Protein AF-A0A7C3M1K8-F1 (afdb_monomer_lite)

Secondary structure (DSSP, 8-state):
-HHHHHHHHHHHHHHTT-------------------S-EEEEEPPPBT-SS-HHHHHHHHHHT-EETTEESEEE---TTHHHHHHHHHHHHTT-S--SSS----PPP-SEEE--B-----------------GGGTGGG--

pLDDT: mean 76.99, std 11.98, range [45.5, 92.56]

Radius of gyration: 32.49 Å; chains: 1; bounding box: 67×58×91 Å

Sequence (141 aa):
MVIIRFFLFMWLVVLLNGCAQKANVKSLEPAIISDPSIKEVSIAKFKNDSVNLRESIVSQMDNISFSNKKFFTIVNREDVEQILEEQKLQDSGLVKNRGDEEYGLRDISSIISGKITTKTKKTSKYKEERTNYDKCIKYSK

Structure (mmCIF, N/CA/C/O backbone):
data_AF-A0A7C3M1K8-F1
#
_entry.id   AF-A0A7C3M1K8-F1
#
loop_
_atom_site.group_PDB
_atom_site.id
_atom_site.type_symbol
_atom_site.label_atom_id
_atom_site.label_alt_id
_atom_site.label_comp_id
_atom_site.label_asym_id
_atom_site.label_entity_id
_atom_site.label_seq_id
_atom_site.pdbx_PDB_ins_code
_atom_site.Cartn_x
_atom_site.Cartn_y
_atom_site.Cartn_z
_atom_site.occupancy
_atom_site.B_iso_or_equiv
_atom_site.auth_seq_id
_atom_site.auth_comp_id
_atom_site.auth_asym_id
_atom_site.auth_atom_id
_atom_site.pdbx_PDB_model_num
ATOM 1 N N . MET A 1 1 ? 39.001 -41.966 -63.427 1.00 60.56 1 MET A N 1
ATOM 2 C CA . MET A 1 1 ? 39.443 -40.929 -62.458 1.00 60.56 1 MET A CA 1
ATOM 3 C C . MET A 1 1 ? 38.350 -39.913 -62.086 1.00 60.56 1 MET A C 1
ATOM 5 O O . MET A 1 1 ? 38.385 -39.395 -60.978 1.00 60.56 1 MET A O 1
ATOM 9 N N . VAL A 1 2 ? 37.365 -39.644 -62.959 1.00 74.94 2 VAL A N 1
ATOM 10 C CA . VAL A 1 2 ? 36.277 -38.664 -62.719 1.00 74.94 2 VAL A CA 1
ATOM 11 C C . VAL A 1 2 ? 35.246 -39.144 -61.681 1.00 74.94 2 VAL A C 1
ATOM 13 O O . VAL A 1 2 ? 34.844 -38.372 -60.819 1.00 74.94 2 VAL A O 1
ATOM 16 N N . ILE A 1 3 ? 34.893 -40.435 -61.690 1.00 77.88 3 ILE A N 1
ATOM 17 C CA . ILE A 1 3 ? 33.895 -41.023 -60.772 1.00 77.88 3 ILE A CA 1
ATOM 18 C C . ILE A 1 3 ? 34.361 -40.974 -59.304 1.00 77.88 3 ILE A C 1
ATOM 20 O O . ILE A 1 3 ? 33.593 -40.599 -58.426 1.00 77.88 3 ILE A O 1
ATOM 24 N N . ILE A 1 4 ? 35.643 -41.252 -59.039 1.00 81.31 4 ILE A N 1
ATOM 25 C CA . ILE A 1 4 ? 36.233 -41.174 -57.687 1.00 81.31 4 ILE A CA 1
ATOM 26 C C . ILE A 1 4 ? 36.228 -39.736 -57.151 1.00 81.31 4 ILE A C 1
ATOM 28 O O . ILE A 1 4 ? 35.922 -39.519 -55.982 1.00 81.31 4 ILE A O 1
ATOM 32 N N . ARG A 1 5 ? 36.501 -38.739 -58.006 1.00 79.81 5 ARG A N 1
ATOM 33 C CA . ARG A 1 5 ? 36.414 -37.318 -57.628 1.00 79.81 5 ARG A CA 1
ATOM 34 C C . ARG A 1 5 ? 34.983 -36.893 -57.295 1.00 79.81 5 ARG A C 1
ATOM 36 O O . ARG A 1 5 ? 34.798 -36.103 -56.378 1.00 79.81 5 ARG A O 1
ATOM 43 N N . PHE A 1 6 ? 33.989 -37.443 -57.993 1.00 82.94 6 PHE A N 1
ATOM 44 C CA . PHE A 1 6 ? 32.578 -37.152 -57.737 1.00 82.94 6 PHE A CA 1
ATOM 45 C C . PHE A 1 6 ? 32.111 -37.709 -56.384 1.00 82.94 6 PHE A C 1
ATOM 47 O O . PHE A 1 6 ? 31.489 -36.994 -55.602 1.00 82.94 6 PHE A O 1
ATOM 54 N N . PHE A 1 7 ? 32.498 -38.946 -56.053 1.00 82.31 7 PHE A N 1
ATOM 55 C CA . PHE A 1 7 ? 32.209 -39.543 -54.743 1.00 82.31 7 PHE A CA 1
ATOM 56 C C . PHE A 1 7 ? 32.887 -38.798 -53.587 1.00 82.31 7 PHE A C 1
ATOM 58 O O . PHE A 1 7 ? 32.281 -38.605 -52.535 1.00 82.31 7 PHE A O 1
ATOM 65 N N . LEU A 1 8 ? 34.118 -38.323 -53.792 1.00 84.56 8 LEU A N 1
ATOM 66 C CA . LEU A 1 8 ? 34.857 -37.563 -52.783 1.00 84.56 8 LEU A CA 1
ATOM 67 C C . LEU A 1 8 ? 34.222 -36.184 -52.537 1.00 84.56 8 LEU A C 1
ATOM 69 O O . LEU A 1 8 ? 34.129 -35.738 -51.395 1.00 84.56 8 LEU A O 1
ATOM 73 N N . PHE A 1 9 ? 33.701 -35.547 -53.590 1.00 84.81 9 PHE A N 1
ATOM 74 C CA . PHE A 1 9 ? 32.956 -34.294 -53.474 1.00 84.81 9 PHE A CA 1
ATOM 75 C C . PHE A 1 9 ? 31.612 -34.487 -52.755 1.00 84.81 9 PHE A C 1
ATOM 77 O O . PHE A 1 9 ? 31.247 -33.687 -51.898 1.00 84.81 9 PHE A O 1
ATOM 84 N N . MET A 1 10 ? 30.908 -35.585 -53.036 1.00 83.25 10 MET A N 1
ATOM 85 C CA . MET A 1 10 ? 29.643 -35.919 -52.376 1.00 83.25 10 MET A CA 1
ATOM 86 C C . MET A 1 10 ? 29.819 -36.187 -50.875 1.00 83.25 10 MET A C 1
ATOM 88 O O . MET A 1 10 ? 28.995 -35.754 -50.073 1.00 83.25 10 MET A O 1
ATOM 92 N N . TRP A 1 11 ? 30.922 -36.823 -50.475 1.00 81.69 11 TRP A N 1
ATOM 93 C CA . TRP A 1 11 ? 31.229 -37.048 -49.061 1.00 81.69 11 TRP A CA 1
ATOM 94 C C . TRP A 1 11 ? 31.581 -35.749 -48.313 1.00 81.69 11 TRP A C 1
ATOM 96 O O . TRP A 1 11 ? 31.158 -35.560 -47.173 1.00 81.69 11 TRP A O 1
ATOM 106 N N . LEU A 1 12 ? 32.262 -34.808 -48.977 1.00 81.88 12 LEU A N 1
ATOM 107 C CA . LEU A 1 12 ? 32.605 -33.497 -48.410 1.00 81.88 12 LEU A CA 1
ATOM 108 C C . LEU A 1 12 ? 31.358 -32.669 -48.046 1.00 81.88 12 LEU A C 1
ATOM 110 O O . LEU A 1 12 ? 31.335 -32.006 -47.012 1.00 81.88 12 LEU A O 1
ATOM 114 N N . VAL A 1 13 ? 30.302 -32.731 -48.865 1.00 82.19 13 VAL A N 1
ATOM 115 C CA . VAL A 1 13 ? 29.056 -31.975 -48.632 1.00 82.19 13 VAL A CA 1
ATOM 116 C C . VAL A 1 13 ? 28.297 -32.491 -47.403 1.00 82.19 13 VAL A C 1
ATOM 118 O O . VAL A 1 13 ? 27.691 -31.703 -46.677 1.00 82.19 13 VAL A O 1
ATOM 121 N N . VAL A 1 14 ? 28.362 -33.793 -47.110 1.00 80.12 14 VAL A N 1
ATOM 122 C CA . VAL A 1 14 ? 27.690 -34.375 -45.933 1.00 80.12 14 VAL A CA 1
ATOM 123 C C . VAL A 1 14 ? 28.349 -33.914 -44.629 1.00 80.12 14 VAL A C 1
ATOM 125 O O . VAL A 1 14 ? 27.653 -33.645 -43.651 1.00 80.12 14 VAL A O 1
ATOM 128 N N . LEU A 1 15 ? 29.673 -33.739 -44.621 1.00 75.19 15 LEU A N 1
ATOM 129 C CA . LEU A 1 15 ? 30.420 -33.320 -43.429 1.00 75.19 15 LEU A CA 1
ATOM 130 C C . LEU A 1 15 ? 30.165 -31.857 -43.027 1.00 75.19 15 LEU A C 1
ATOM 132 O O . LEU A 1 15 ? 30.338 -31.508 -41.863 1.00 75.19 15 LEU A O 1
ATOM 136 N N . LEU A 1 16 ? 29.710 -31.008 -43.953 1.00 71.81 16 LEU A N 1
ATOM 137 C CA . LEU A 1 16 ? 29.435 -29.589 -43.684 1.00 71.81 16 LEU A CA 1
ATOM 138 C C . LEU A 1 16 ? 28.051 -29.328 -43.057 1.00 71.81 16 LEU A C 1
ATOM 140 O O . LEU A 1 16 ? 27.781 -28.206 -42.640 1.00 71.81 16 LEU A O 1
ATOM 144 N N . ASN A 1 17 ? 27.184 -30.343 -42.949 1.00 69.81 17 ASN A N 1
ATOM 145 C CA . ASN A 1 17 ? 25.815 -30.202 -42.426 1.00 69.81 17 ASN A CA 1
ATOM 146 C C . ASN A 1 17 ? 25.655 -30.593 -40.941 1.00 69.81 17 ASN A C 1
ATOM 148 O O . ASN A 1 17 ? 24.536 -30.659 -40.434 1.00 69.81 17 ASN A O 1
ATOM 152 N N . GLY A 1 18 ? 26.747 -30.856 -40.217 1.00 66.50 18 GLY A N 1
ATOM 153 C CA . GLY A 1 18 ? 26.698 -31.363 -38.844 1.00 66.50 18 GLY A CA 1
ATOM 154 C C . GLY A 1 18 ? 27.279 -30.413 -37.800 1.00 66.50 18 GLY A C 1
ATOM 155 O O . GLY A 1 18 ? 28.413 -30.623 -37.396 1.00 66.50 18 GLY A O 1
ATOM 156 N N . CYS A 1 19 ? 26.519 -29.403 -37.350 1.00 64.88 19 CYS A N 1
ATOM 157 C CA . CYS A 1 19 ? 26.539 -28.882 -35.964 1.00 64.88 19 CYS A CA 1
ATOM 158 C C . CYS A 1 19 ? 25.618 -27.657 -35.807 1.00 64.88 19 CYS A C 1
ATOM 160 O O . CYS A 1 19 ? 26.067 -26.513 -35.787 1.00 64.88 19 CYS A O 1
ATOM 162 N N . ALA A 1 20 ? 24.313 -27.882 -35.647 1.00 71.00 20 ALA A N 1
ATOM 163 C CA . ALA A 1 20 ? 23.428 -26.857 -35.096 1.00 71.00 20 ALA A CA 1
ATOM 164 C C . ALA A 1 20 ? 23.479 -26.953 -33.562 1.00 71.00 20 ALA A C 1
ATOM 166 O O . ALA A 1 20 ? 22.859 -27.835 -32.965 1.00 71.00 20 ALA A O 1
ATOM 167 N N . GLN A 1 21 ? 24.256 -26.084 -32.908 1.00 69.12 21 GLN A N 1
ATOM 168 C CA . GLN A 1 21 ? 24.277 -26.014 -31.444 1.00 69.12 21 GLN A CA 1
ATOM 169 C C . GLN A 1 21 ? 22.907 -25.546 -30.935 1.00 69.12 21 GLN A C 1
ATOM 171 O O . GLN A 1 21 ? 22.471 -24.427 -31.204 1.00 69.12 21 GLN A O 1
ATOM 176 N N . LYS A 1 22 ? 22.220 -26.413 -30.186 1.00 71.00 22 LYS A N 1
ATOM 177 C CA . LYS A 1 22 ? 20.943 -26.105 -29.537 1.00 71.00 22 LYS A CA 1
ATOM 178 C C . LYS A 1 22 ? 21.187 -25.067 -28.438 1.00 71.00 22 LYS A C 1
ATOM 180 O O . LYS A 1 22 ? 21.635 -25.410 -27.346 1.00 71.00 22 LYS A O 1
ATOM 185 N N . ALA A 1 23 ? 20.927 -23.795 -28.732 1.00 71.50 23 ALA A N 1
ATOM 186 C CA . ALA A 1 23 ? 21.019 -22.729 -27.743 1.00 71.50 23 ALA A CA 1
ATOM 187 C C . ALA A 1 23 ? 19.909 -22.914 -26.698 1.00 71.50 23 ALA A C 1
ATOM 189 O O . ALA A 1 23 ? 18.721 -22.789 -26.997 1.00 71.50 23 ALA A O 1
ATOM 190 N N . ASN A 1 24 ? 20.297 -23.254 -25.469 1.00 64.88 24 ASN A N 1
ATOM 191 C CA . ASN A 1 24 ? 19.380 -23.336 -24.341 1.00 64.88 24 ASN A CA 1
ATOM 192 C C . ASN A 1 24 ? 19.109 -21.913 -23.842 1.00 64.88 24 ASN A C 1
ATOM 194 O O . ASN A 1 24 ? 19.884 -21.346 -23.070 1.00 64.88 24 ASN A O 1
ATOM 198 N N . VAL A 1 25 ? 18.042 -21.306 -24.357 1.00 73.31 25 VAL A N 1
ATOM 199 C CA . VAL A 1 25 ? 17.583 -20.003 -23.884 1.00 73.31 25 VAL A CA 1
ATOM 200 C C . VAL A 1 25 ? 16.843 -20.242 -22.573 1.00 73.31 25 VAL A C 1
ATOM 202 O O . VAL A 1 25 ? 15.780 -20.860 -22.562 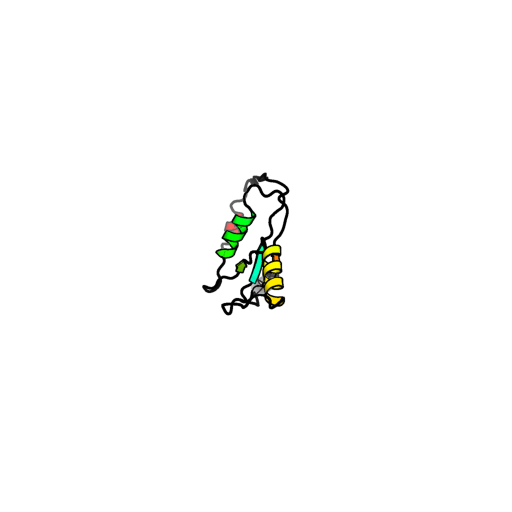1.00 73.31 25 VAL A O 1
ATOM 205 N N . LYS A 1 26 ? 17.406 -19.765 -21.458 1.00 62.69 26 LYS A N 1
ATOM 206 C CA . LYS A 1 26 ? 16.698 -19.743 -20.175 1.00 62.69 26 LYS A CA 1
ATOM 207 C C . LYS A 1 26 ? 15.550 -18.743 -20.282 1.00 62.69 26 LYS A C 1
ATOM 209 O O . LYS A 1 26 ? 15.751 -17.545 -20.105 1.00 62.69 26 LYS A O 1
ATOM 214 N N . SER A 1 27 ? 14.366 -19.240 -20.615 1.00 64.44 27 SER A N 1
ATOM 215 C CA . SER A 1 27 ? 13.137 -18.470 -20.486 1.00 64.44 27 SER A CA 1
ATOM 216 C C . SER A 1 27 ? 12.788 -18.389 -19.004 1.00 64.44 27 SER A C 1
ATOM 218 O O . SER A 1 27 ? 12.717 -19.415 -18.328 1.00 64.44 27 SER A O 1
ATOM 220 N N . LEU A 1 28 ? 12.612 -17.175 -18.488 1.00 64.00 28 LEU A N 1
ATOM 221 C CA . LEU A 1 28 ? 11.974 -16.986 -17.192 1.00 64.00 28 LEU A CA 1
ATOM 222 C C . LEU A 1 28 ? 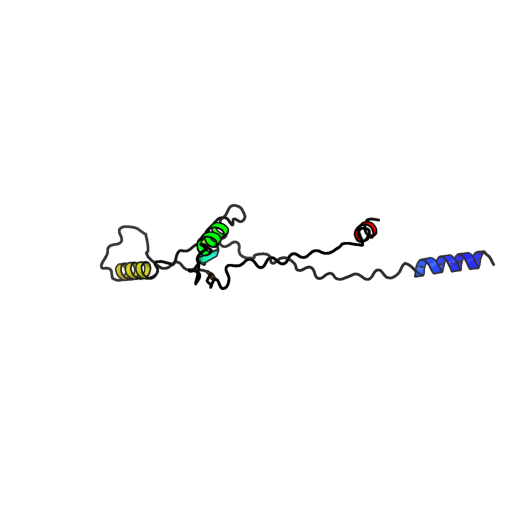10.486 -17.255 -17.405 1.00 64.00 28 LEU A C 1
ATOM 224 O O . LEU A 1 28 ? 9.782 -16.431 -17.986 1.00 64.00 28 LEU A O 1
ATOM 228 N N . GLU A 1 29 ? 10.032 -18.436 -16.996 1.00 59.03 29 GLU A N 1
ATOM 229 C CA . GLU A 1 29 ? 8.607 -18.742 -16.959 1.00 59.03 29 GLU A CA 1
ATOM 230 C C . GLU A 1 29 ? 7.935 -17.726 -16.021 1.00 59.03 29 GLU A C 1
ATOM 232 O O . GLU A 1 29 ? 8.408 -17.531 -14.894 1.00 59.03 29 GLU A O 1
ATOM 237 N N . PRO A 1 30 ? 6.913 -16.985 -16.487 1.00 59.22 30 PRO A N 1
ATOM 238 C CA . PRO A 1 30 ? 6.275 -15.973 -15.664 1.00 59.22 30 PRO A CA 1
ATOM 239 C C . PRO A 1 30 ? 5.690 -16.647 -14.425 1.00 59.22 30 PRO A C 1
ATOM 241 O O . PRO A 1 30 ? 5.070 -17.705 -14.522 1.00 59.22 30 PRO A O 1
ATOM 244 N N . ALA A 1 31 ? 5.895 -16.033 -13.259 1.00 52.25 31 ALA A N 1
ATOM 245 C CA . ALA A 1 31 ? 5.356 -16.544 -12.010 1.00 52.25 31 ALA A CA 1
ATOM 246 C C . ALA A 1 31 ? 3.833 -16.677 -12.138 1.00 52.25 31 ALA A C 1
ATOM 248 O O . ALA A 1 31 ? 3.115 -15.678 -12.229 1.00 52.25 31 ALA A O 1
ATOM 249 N N . ILE A 1 32 ? 3.352 -17.920 -12.161 1.00 56.66 32 ILE A N 1
ATOM 250 C CA . ILE A 1 32 ? 1.933 -18.226 -12.049 1.00 56.66 32 ILE A CA 1
ATOM 251 C C . ILE A 1 32 ? 1.531 -17.732 -10.664 1.00 56.66 32 ILE A C 1
ATOM 253 O O . ILE A 1 32 ? 2.007 -18.246 -9.652 1.00 56.66 32 ILE A O 1
ATOM 257 N N . ILE A 1 33 ? 0.718 -16.678 -10.618 1.00 55.47 33 ILE A N 1
ATOM 258 C CA . ILE A 1 33 ? 0.178 -16.146 -9.369 1.00 55.47 33 ILE A CA 1
ATOM 259 C C . ILE A 1 33 ? -0.740 -17.245 -8.824 1.00 55.47 33 ILE A C 1
ATOM 261 O O . ILE A 1 33 ? -1.854 -17.422 -9.304 1.00 55.47 33 ILE A O 1
ATOM 265 N N . SER A 1 34 ? -0.227 -18.050 -7.894 1.00 54.12 34 SER A N 1
ATOM 266 C CA . SER A 1 34 ? -0.887 -19.269 -7.413 1.00 54.12 34 SER A CA 1
ATOM 267 C C . SER A 1 34 ? -2.075 -18.993 -6.498 1.00 54.12 34 SER A C 1
ATOM 269 O O . SER A 1 34 ? -2.796 -19.925 -6.159 1.00 54.12 34 SER A O 1
ATOM 271 N N . ASP A 1 35 ? -2.285 -17.736 -6.105 1.00 55.78 35 ASP A N 1
ATOM 272 C CA . ASP A 1 35 ? -3.382 -17.357 -5.233 1.00 55.78 35 ASP A CA 1
ATOM 273 C C . ASP A 1 35 ? -4.230 -16.230 -5.855 1.00 55.78 35 ASP A C 1
ATOM 275 O O . ASP A 1 35 ? -3.764 -15.088 -5.947 1.00 55.78 35 ASP A O 1
ATOM 279 N N . PRO A 1 36 ? -5.454 -16.539 -6.324 1.00 57.41 36 PRO A N 1
ATOM 280 C CA . PRO A 1 36 ? -6.428 -15.558 -6.790 1.00 57.41 36 PRO A CA 1
ATOM 281 C C . PRO A 1 36 ? -7.163 -14.861 -5.631 1.00 57.41 36 PRO A C 1
ATOM 283 O O . PRO A 1 36 ? -8.135 -14.144 -5.886 1.00 57.41 36 PRO A O 1
ATOM 286 N N . SER A 1 37 ? -6.759 -15.090 -4.373 1.00 67.88 37 SER A N 1
ATOM 287 C CA . SER A 1 37 ? -7.333 -14.401 -3.221 1.00 67.88 37 SER A CA 1
ATOM 288 C C . SER A 1 37 ? -7.156 -12.885 -3.340 1.00 67.88 37 SER A C 1
ATOM 290 O O . SER A 1 37 ? -6.125 -12.367 -3.782 1.00 67.88 37 SER A O 1
ATOM 292 N N . ILE A 1 38 ? -8.217 -12.159 -2.979 1.00 70.62 38 ILE A N 1
ATOM 293 C CA . ILE A 1 38 ? -8.198 -10.699 -2.954 1.00 70.62 38 ILE A CA 1
ATOM 294 C C . ILE A 1 38 ? -7.187 -10.277 -1.894 1.00 70.62 38 ILE A C 1
ATOM 296 O O . ILE A 1 38 ? -7.312 -10.644 -0.727 1.00 70.62 38 ILE A O 1
ATOM 300 N N . LYS A 1 39 ? -6.187 -9.493 -2.290 1.00 83.75 39 LYS A N 1
ATOM 301 C CA . LYS A 1 39 ? -5.141 -9.053 -1.370 1.00 83.75 39 LYS A CA 1
ATOM 302 C C . LYS A 1 39 ? -5.609 -7.824 -0.608 1.00 83.75 39 LYS A C 1
ATOM 304 O O . LYS A 1 39 ? -5.818 -6.765 -1.199 1.00 83.75 39 LYS A O 1
ATOM 309 N N . GLU A 1 40 ? -5.748 -7.952 0.705 1.00 87.62 40 GLU A N 1
ATOM 310 C CA . GLU A 1 40 ? -6.026 -6.822 1.590 1.00 87.62 40 GLU A CA 1
ATOM 311 C C . GLU A 1 40 ? -4.737 -6.034 1.834 1.00 87.62 40 GLU A C 1
ATOM 313 O O . GLU A 1 40 ? -3.763 -6.569 2.373 1.00 87.62 40 GLU A O 1
ATOM 318 N N . VAL A 1 41 ? -4.697 -4.777 1.396 1.00 89.31 41 VAL A N 1
ATOM 319 C CA . VAL A 1 41 ? -3.498 -3.931 1.431 1.00 89.31 41 VAL A CA 1
ATOM 320 C C . VAL A 1 41 ? -3.823 -2.609 2.107 1.00 89.31 41 VAL A C 1
ATOM 322 O O . VAL A 1 41 ? -4.820 -1.968 1.786 1.00 89.31 41 VAL A O 1
ATOM 325 N N . SER A 1 42 ? -2.950 -2.164 3.008 1.00 91.00 42 SER A N 1
ATOM 326 C CA . SER A 1 42 ? -3.017 -0.824 3.598 1.00 91.00 42 SER A CA 1
ATOM 327 C C . SER A 1 42 ? -1.946 0.073 2.984 1.00 91.00 42 SER A C 1
ATOM 329 O O . SER A 1 42 ? -0.775 -0.302 2.929 1.00 91.00 42 SER A O 1
ATOM 331 N N . ILE A 1 43 ? -2.314 1.287 2.572 1.00 90.88 43 ILE A N 1
ATOM 332 C CA . ILE A 1 43 ? -1.373 2.280 2.032 1.00 90.88 43 ILE A CA 1
ATOM 333 C C . ILE A 1 43 ? -1.214 3.400 3.059 1.00 90.88 43 ILE A C 1
ATOM 335 O O . ILE A 1 43 ? -2.123 4.197 3.281 1.00 90.88 43 ILE A O 1
ATOM 339 N N . ALA A 1 44 ? -0.050 3.452 3.701 1.00 90.19 44 ALA A N 1
ATOM 340 C CA . ALA A 1 44 ? 0.272 4.478 4.683 1.00 90.19 44 ALA A CA 1
ATOM 341 C C . ALA A 1 44 ? 0.610 5.819 4.012 1.00 90.19 44 ALA A C 1
ATOM 343 O O . ALA A 1 44 ? 1.014 5.880 2.847 1.00 90.19 44 ALA A O 1
ATOM 344 N N . LYS A 1 45 ? 0.505 6.911 4.777 1.00 89.75 45 LYS A N 1
ATOM 345 C CA . LYS A 1 45 ? 0.928 8.244 4.327 1.00 89.75 45 LYS A CA 1
ATOM 346 C C . LYS A 1 45 ? 2.421 8.243 3.995 1.00 89.75 45 LYS A C 1
ATOM 348 O O . LYS A 1 45 ? 3.257 7.848 4.811 1.00 89.75 45 LYS A O 1
ATOM 353 N N . PHE A 1 46 ? 2.764 8.718 2.800 1.00 90.94 46 PHE A N 1
ATOM 354 C CA . PHE A 1 46 ? 4.155 8.875 2.394 1.00 90.94 46 PHE A CA 1
ATOM 355 C C . PHE A 1 46 ? 4.753 10.119 3.055 1.00 90.94 46 PHE A C 1
ATOM 357 O O . PHE A 1 46 ? 4.164 11.200 3.054 1.00 90.94 46 PHE A O 1
ATOM 364 N N . LYS A 1 47 ? 5.961 9.995 3.612 1.00 91.44 47 LYS A N 1
ATOM 365 C CA . LYS A 1 47 ? 6.672 11.157 4.165 1.00 91.44 47 LYS A CA 1
ATOM 366 C C . LYS A 1 47 ? 7.031 12.125 3.034 1.00 91.44 47 LYS A C 1
ATOM 368 O O . LYS A 1 47 ? 7.562 11.696 2.009 1.00 91.44 47 LYS A O 1
ATOM 373 N N . ASN A 1 48 ? 6.828 13.423 3.267 1.00 90.62 48 ASN A N 1
ATOM 374 C CA . ASN A 1 48 ? 7.051 14.507 2.299 1.00 90.62 48 ASN A CA 1
ATOM 375 C C . ASN A 1 48 ? 6.187 14.413 1.028 1.00 90.62 48 ASN A C 1
ATOM 377 O O . ASN A 1 48 ? 6.622 14.851 -0.043 1.00 90.62 48 ASN A O 1
ATOM 381 N N . ASP A 1 49 ? 4.980 13.855 1.134 1.00 87.12 49 ASP A N 1
ATOM 382 C CA . ASP A 1 49 ? 4.045 13.828 0.015 1.00 87.12 49 ASP A CA 1
ATOM 383 C C . ASP A 1 49 ? 3.427 15.201 -0.233 1.00 87.12 49 ASP A C 1
ATOM 385 O O . ASP A 1 49 ? 2.660 15.719 0.569 1.00 87.12 49 ASP A O 1
ATOM 389 N N . SER A 1 50 ? 3.810 15.812 -1.352 1.00 86.56 50 SER A N 1
ATOM 390 C CA . SER A 1 50 ? 3.217 17.060 -1.836 1.00 86.56 50 SER A CA 1
ATOM 391 C C . SER A 1 50 ? 2.537 16.892 -3.189 1.00 86.56 50 SER A C 1
ATOM 393 O O . SER A 1 50 ? 2.218 17.890 -3.828 1.00 86.56 50 SER A O 1
ATOM 395 N N . VAL A 1 51 ? 2.485 15.666 -3.705 1.00 87.75 51 VAL A N 1
ATOM 396 C CA . VAL A 1 51 ? 1.984 15.361 -5.051 1.00 87.75 51 VAL A CA 1
ATOM 397 C C . VAL A 1 51 ? 0.820 14.379 -4.995 1.00 87.75 51 VAL A C 1
ATOM 399 O O . VAL A 1 51 ? 0.399 13.894 -6.041 1.00 87.75 51 VAL A O 1
ATOM 402 N N . ASN A 1 52 ? 0.307 14.101 -3.794 1.00 89.69 52 ASN A N 1
ATOM 403 C CA . ASN A 1 52 ? -0.767 13.147 -3.544 1.00 89.69 52 ASN A CA 1
ATOM 404 C C . ASN A 1 52 ? -0.437 11.771 -4.150 1.00 89.69 52 ASN A C 1
ATOM 406 O O . ASN A 1 52 ? -1.241 11.144 -4.848 1.00 89.69 52 ASN A O 1
ATOM 410 N N . LEU A 1 53 ? 0.810 11.324 -3.948 1.00 89.44 53 LEU A N 1
ATOM 411 C CA . LEU A 1 53 ? 1.285 10.034 -4.444 1.00 89.44 53 LEU A CA 1
ATOM 412 C C . LEU A 1 53 ? 0.459 8.900 -3.842 1.00 89.44 53 LEU A C 1
ATOM 414 O O . LEU A 1 53 ? 0.133 7.946 -4.547 1.00 89.44 53 LEU A O 1
ATOM 418 N N . ARG A 1 54 ? 0.104 9.017 -2.559 1.00 91.00 54 ARG A N 1
ATOM 419 C CA . ARG A 1 54 ? -0.754 8.046 -1.880 1.00 91.00 54 ARG A CA 1
ATOM 420 C C . ARG A 1 54 ? -2.066 7.846 -2.634 1.00 91.00 54 ARG A C 1
ATOM 422 O O . ARG A 1 54 ? -2.403 6.718 -2.974 1.00 91.00 54 ARG A O 1
ATOM 429 N N . GLU A 1 55 ? -2.770 8.931 -2.931 1.00 91.56 55 GLU A N 1
ATOM 430 C CA . GLU A 1 55 ? -4.066 8.925 -3.610 1.00 91.56 55 GLU A CA 1
ATOM 431 C C . GLU A 1 55 ? -3.942 8.362 -5.032 1.00 91.56 55 GLU A C 1
ATOM 433 O O . GLU A 1 55 ? -4.797 7.596 -5.475 1.00 91.56 55 GLU A O 1
ATOM 438 N N . SER A 1 56 ? -2.844 8.674 -5.726 1.00 91.56 56 SER A N 1
ATOM 439 C CA . SER A 1 56 ? -2.546 8.111 -7.048 1.00 91.56 56 SER A CA 1
ATOM 440 C C . SER A 1 56 ? -2.337 6.593 -7.001 1.00 91.56 56 SER A C 1
ATOM 442 O O . SER A 1 56 ? -2.889 5.873 -7.834 1.00 91.56 56 SER A O 1
ATOM 444 N N . ILE A 1 57 ? -1.595 6.086 -6.010 1.00 91.06 57 ILE A N 1
ATOM 445 C CA . ILE A 1 57 ? -1.392 4.641 -5.820 1.00 91.06 57 ILE A CA 1
ATOM 446 C C . ILE A 1 57 ? -2.715 3.962 -5.459 1.00 91.06 57 ILE A C 1
ATOM 448 O O . ILE A 1 57 ? -3.045 2.943 -6.058 1.00 91.06 57 ILE A O 1
ATOM 452 N N . VAL A 1 58 ? -3.490 4.541 -4.535 1.00 91.31 58 VAL A N 1
ATOM 453 C CA . VAL A 1 58 ? -4.821 4.043 -4.150 1.00 91.31 58 VAL A CA 1
ATOM 454 C C . VAL A 1 58 ? -5.714 3.914 -5.383 1.00 91.31 58 VAL A C 1
ATOM 456 O O . VAL A 1 58 ? -6.257 2.844 -5.640 1.00 91.31 58 VAL A O 1
ATOM 459 N N . SER A 1 59 ? -5.813 4.975 -6.186 1.00 92.56 59 SER A N 1
ATOM 460 C CA . SER A 1 59 ? -6.639 4.986 -7.394 1.00 92.56 59 SER A CA 1
ATOM 461 C C . SER A 1 59 ? -6.185 3.942 -8.415 1.00 92.56 59 SER A C 1
ATOM 463 O O . SER A 1 59 ? -7.010 3.233 -8.986 1.00 92.56 59 SER A O 1
ATOM 465 N N . GLN A 1 60 ? -4.877 3.802 -8.639 1.00 92.38 60 GLN A N 1
ATOM 466 C CA . GLN A 1 60 ? -4.364 2.802 -9.573 1.00 92.38 60 GLN A CA 1
ATOM 467 C C . GLN A 1 60 ? -4.616 1.377 -9.079 1.00 92.38 60 GLN A C 1
ATOM 469 O O . GLN A 1 60 ? -5.036 0.540 -9.870 1.00 92.38 60 GLN A O 1
ATOM 474 N N . MET A 1 61 ? -4.407 1.103 -7.790 1.00 90.75 61 MET A N 1
ATOM 475 C CA . MET A 1 61 ? -4.614 -0.227 -7.217 1.00 90.75 61 MET A CA 1
ATOM 476 C C . MET A 1 61 ? -6.089 -0.632 -7.170 1.00 90.75 61 MET A C 1
ATOM 478 O O . MET A 1 61 ? -6.390 -1.792 -7.440 1.00 90.75 61 MET A O 1
ATOM 482 N N . ASP A 1 62 ? -7.006 0.301 -6.892 1.00 90.38 62 ASP A N 1
ATOM 483 C CA . ASP A 1 62 ? -8.448 0.010 -6.846 1.00 90.38 62 ASP A CA 1
ATOM 484 C C . ASP A 1 62 ? -9.019 -0.387 -8.219 1.00 90.38 62 ASP A C 1
ATOM 486 O O . ASP A 1 62 ? -9.973 -1.162 -8.310 1.00 90.38 62 ASP A O 1
ATOM 490 N N . ASN A 1 63 ? -8.392 0.101 -9.294 1.00 90.06 63 ASN A N 1
ATOM 491 C CA . ASN A 1 63 ? -8.766 -0.200 -10.675 1.00 90.06 63 ASN A CA 1
ATOM 492 C C . ASN A 1 63 ? -8.212 -1.543 -11.188 1.00 90.06 63 ASN A C 1
ATOM 494 O O . ASN A 1 63 ? -8.614 -2.002 -12.261 1.00 90.06 63 ASN A O 1
ATOM 498 N N . ILE A 1 64 ? -7.295 -2.192 -10.461 1.00 89.56 64 ILE A N 1
ATOM 499 C CA . ILE A 1 64 ? -6.732 -3.478 -10.884 1.00 89.56 64 ILE A CA 1
ATOM 500 C C . ILE A 1 64 ? -7.753 -4.583 -10.609 1.00 89.56 64 ILE A C 1
ATOM 502 O O . ILE A 1 64 ? -8.056 -4.932 -9.464 1.00 89.56 64 ILE A O 1
ATOM 506 N N . SER A 1 65 ? -8.252 -5.174 -11.691 1.00 86.50 65 SER A N 1
ATOM 507 C CA . SER A 1 65 ? -9.147 -6.322 -11.652 1.00 86.50 65 SER A CA 1
ATOM 508 C C . SER A 1 65 ? -8.570 -7.490 -12.441 1.00 86.50 65 SER A C 1
ATOM 510 O O . SER A 1 65 ? -7.885 -7.318 -13.449 1.00 86.50 65 SER A O 1
ATOM 512 N N . PHE A 1 66 ? -8.844 -8.698 -11.962 1.00 82.94 66 PHE A N 1
ATOM 513 C CA . PHE A 1 66 ? -8.491 -9.939 -12.631 1.00 82.94 66 PHE A CA 1
ATOM 514 C C . PHE A 1 66 ? -9.741 -10.808 -12.712 1.00 82.94 66 PHE A C 1
ATOM 516 O O . PHE A 1 66 ? -10.422 -11.013 -11.709 1.00 82.94 66 PHE A O 1
ATOM 523 N N . SER A 1 67 ? -10.074 -11.303 -13.906 1.00 82.19 67 SER A N 1
ATOM 524 C CA . SER A 1 67 ? -11.285 -12.113 -14.125 1.00 82.19 67 SER A CA 1
ATOM 525 C C . SER A 1 67 ? -12.573 -11.454 -13.588 1.00 82.19 67 SER A C 1
ATOM 527 O O . SER A 1 67 ? -13.375 -12.101 -12.917 1.00 82.19 67 SER A O 1
ATOM 529 N N . ASN A 1 68 ? -12.755 -10.151 -13.851 1.00 81.38 68 ASN A N 1
ATOM 530 C CA . ASN A 1 68 ? -13.883 -9.325 -13.381 1.00 81.38 68 ASN A CA 1
ATOM 531 C C . ASN A 1 68 ? -14.035 -9.206 -11.850 1.00 81.38 68 ASN A C 1
ATOM 533 O O . ASN A 1 68 ? -15.088 -8.793 -11.367 1.00 81.38 68 ASN A O 1
ATOM 537 N N . LYS A 1 69 ? -12.995 -9.530 -11.072 1.00 82.50 69 LYS A N 1
ATOM 538 C CA . LYS A 1 69 ? -12.961 -9.332 -9.616 1.00 82.50 69 LYS A CA 1
ATOM 539 C C . LYS A 1 69 ? -11.850 -8.356 -9.244 1.00 82.50 69 LYS A C 1
ATOM 541 O O . LYS A 1 69 ? -10.786 -8.372 -9.864 1.00 82.50 69 LYS A O 1
ATOM 546 N N . LYS A 1 70 ? -12.087 -7.507 -8.237 1.00 85.94 70 LYS A N 1
ATOM 547 C CA . LYS A 1 70 ? -11.041 -6.637 -7.676 1.00 85.94 70 LYS A CA 1
ATOM 548 C C . LYS A 1 70 ? -9.905 -7.504 -7.143 1.00 85.94 70 LYS A C 1
ATOM 550 O O . LYS A 1 70 ? -10.154 -8.443 -6.395 1.00 85.94 70 LYS A O 1
ATOM 555 N N . PHE A 1 71 ? -8.675 -7.194 -7.540 1.00 86.31 71 PHE A N 1
ATOM 556 C CA . PHE A 1 71 ? -7.506 -7.952 -7.092 1.00 86.31 71 PHE A CA 1
ATOM 557 C C . PHE A 1 71 ? -7.005 -7.471 -5.723 1.00 86.31 71 PHE A C 1
ATOM 559 O O . PHE A 1 71 ? -6.497 -8.261 -4.929 1.00 86.31 71 PHE A O 1
ATOM 566 N N . PHE A 1 72 ? -7.193 -6.183 -5.428 1.00 89.38 72 PHE A N 1
ATOM 567 C CA . PHE A 1 72 ? -6.838 -5.569 -4.154 1.00 89.38 72 PHE A CA 1
ATOM 568 C C . PHE A 1 72 ? -8.083 -5.077 -3.420 1.00 89.38 72 PHE A C 1
ATOM 570 O O . PHE A 1 72 ? -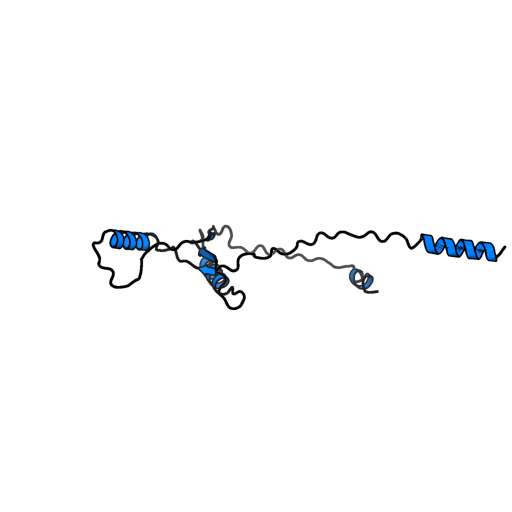9.014 -4.556 -4.033 1.00 89.38 72 PHE A O 1
ATOM 577 N N . THR A 1 73 ? -8.069 -5.196 -2.096 1.00 89.38 73 THR A N 1
ATOM 578 C CA . THR A 1 73 ? -8.970 -4.459 -1.207 1.00 89.38 73 THR A CA 1
ATOM 579 C C . THR A 1 73 ? -8.132 -3.500 -0.386 1.00 89.38 73 THR A C 1
ATOM 581 O O . THR A 1 73 ? -7.252 -3.917 0.366 1.00 89.38 73 THR A O 1
ATOM 584 N N . ILE A 1 74 ? -8.378 -2.205 -0.566 1.00 89.12 74 ILE A N 1
ATOM 585 C CA . ILE A 1 74 ? -7.631 -1.158 0.123 1.00 89.12 74 ILE A CA 1
ATOM 586 C C . ILE A 1 74 ? -8.282 -0.929 1.482 1.00 89.12 74 ILE A C 1
ATOM 588 O O . ILE A 1 74 ? -9.424 -0.481 1.564 1.00 89.12 74 ILE A O 1
ATOM 592 N N . VAL A 1 75 ? -7.554 -1.249 2.548 1.00 88.06 75 VAL A N 1
ATOM 593 C CA . VAL A 1 75 ? -8.002 -1.036 3.926 1.00 88.06 75 VAL A CA 1
ATOM 594 C C . VAL A 1 75 ? -7.457 0.304 4.406 1.00 88.06 75 VAL A C 1
ATOM 596 O O . VAL A 1 75 ? -6.243 0.526 4.399 1.00 88.06 75 VAL A O 1
ATOM 599 N N . ASN A 1 76 ? -8.350 1.206 4.817 1.00 82.12 76 ASN A N 1
ATOM 600 C CA . ASN A 1 76 ? -7.949 2.460 5.440 1.00 82.12 76 ASN A CA 1
ATOM 601 C C . ASN A 1 76 ? -7.572 2.207 6.909 1.00 82.12 76 ASN A C 1
ATOM 603 O O . ASN A 1 76 ? -8.350 1.630 7.663 1.00 82.12 76 ASN A O 1
ATOM 607 N N . ARG A 1 77 ? -6.369 2.636 7.298 1.00 79.50 77 ARG A N 1
ATOM 608 C CA . ARG A 1 77 ? -5.841 2.568 8.669 1.00 79.50 77 ARG A CA 1
ATOM 609 C C . ARG A 1 77 ? -5.440 3.949 9.199 1.00 79.50 77 ARG A C 1
ATOM 611 O O . ARG A 1 77 ? -4.557 4.053 10.043 1.00 79.50 77 ARG A O 1
ATOM 618 N N . GLU A 1 78 ? -6.022 5.022 8.671 1.00 79.44 78 GLU A N 1
ATOM 619 C CA . GLU A 1 78 ? -5.766 6.375 9.180 1.00 79.44 78 GLU A CA 1
ATOM 620 C C . GLU A 1 78 ? -6.366 6.586 10.574 1.00 79.44 78 GLU A C 1
ATOM 622 O O . GLU A 1 78 ? -5.711 7.197 11.414 1.00 79.44 78 GLU A O 1
ATOM 627 N N . ASP A 1 79 ? -7.521 5.977 10.847 1.00 78.19 79 ASP A N 1
ATOM 628 C CA . ASP A 1 79 ? -8.282 6.171 12.088 1.00 78.19 79 ASP A CA 1
ATOM 629 C C . ASP A 1 79 ? -8.137 4.981 13.053 1.00 78.19 79 ASP A C 1
ATOM 631 O O . ASP A 1 79 ? -9.079 4.580 13.730 1.00 78.19 79 ASP A O 1
ATOM 635 N N . VAL A 1 80 ? -6.944 4.373 13.112 1.00 83.19 80 VAL A N 1
ATOM 636 C CA . VAL A 1 80 ? -6.680 3.192 13.962 1.00 83.19 80 VAL A CA 1
ATOM 637 C C . VAL A 1 80 ? -7.000 3.458 15.431 1.00 83.19 80 VAL A C 1
ATOM 639 O O . VAL A 1 80 ? -7.537 2.580 16.093 1.00 83.19 80 VAL A O 1
ATOM 642 N N . GLU A 1 81 ? -6.687 4.648 15.942 1.00 83.81 81 GLU A N 1
ATOM 643 C CA . GLU A 1 81 ? -6.963 5.002 17.338 1.00 83.81 81 GLU A CA 1
ATOM 644 C C . GLU A 1 81 ? -8.466 5.021 17.622 1.00 83.81 81 GLU A C 1
ATOM 646 O O . GLU A 1 81 ? -8.905 4.360 18.558 1.00 83.81 81 GLU A O 1
ATOM 651 N N . GLN A 1 82 ? -9.255 5.649 16.748 1.00 85.94 82 GLN A N 1
ATOM 652 C CA . GLN A 1 82 ? -10.712 5.646 16.848 1.00 85.94 82 GLN A CA 1
ATOM 653 C C . GLN A 1 82 ? -11.275 4.220 16.766 1.00 85.94 82 GLN A C 1
ATOM 655 O O . GLN A 1 82 ? -12.100 3.843 17.589 1.00 85.94 82 GLN A O 1
ATOM 660 N N . ILE A 1 83 ? -10.801 3.395 15.825 1.00 84.75 83 ILE A N 1
ATOM 661 C CA . ILE A 1 83 ? -11.244 1.994 15.706 1.00 84.75 83 ILE A CA 1
ATOM 662 C C . ILE A 1 83 ? -10.950 1.218 16.997 1.00 84.75 83 ILE A C 1
ATOM 664 O O . ILE A 1 83 ? -11.787 0.448 17.457 1.00 84.75 83 ILE A O 1
ATOM 668 N N . LEU A 1 84 ? -9.778 1.428 17.601 1.00 85.31 84 LEU A N 1
ATOM 669 C CA . LEU A 1 84 ? -9.400 0.777 18.855 1.00 85.31 84 LEU A CA 1
ATOM 670 C C . LEU A 1 84 ? -10.205 1.291 20.054 1.00 85.31 84 LEU A C 1
ATOM 672 O O . LEU A 1 84 ? -10.471 0.522 20.975 1.00 85.31 84 LEU A O 1
ATOM 676 N N . GLU A 1 85 ? -10.560 2.573 20.085 1.00 88.06 85 GLU A N 1
ATOM 677 C CA . GLU A 1 85 ? -11.434 3.140 21.115 1.00 88.06 85 GLU A CA 1
ATOM 678 C C . GLU A 1 85 ? -12.849 2.569 21.027 1.00 88.06 85 GLU A C 1
ATOM 680 O O . GLU A 1 85 ? -13.385 2.133 22.047 1.00 88.06 85 GLU A O 1
ATOM 685 N N . GLU A 1 86 ? -13.412 2.486 19.820 1.00 84.69 86 GLU A N 1
ATOM 686 C CA . GLU A 1 86 ? -14.716 1.859 19.584 1.00 84.69 86 GLU A CA 1
ATOM 687 C C . GLU A 1 86 ? -14.692 0.372 19.950 1.00 84.69 86 GLU A C 1
ATOM 689 O O . GLU A 1 86 ? -15.580 -0.106 20.655 1.00 84.69 86 GLU A O 1
ATOM 694 N N . GLN A 1 87 ? -13.632 -0.348 19.569 1.00 86.38 87 GLN A N 1
ATOM 695 C CA . GLN A 1 87 ? -13.453 -1.748 19.945 1.00 86.38 87 GLN A CA 1
ATOM 696 C C . GLN A 1 87 ? -13.408 -1.916 21.473 1.00 86.38 87 GLN A C 1
ATOM 698 O O . GLN A 1 87 ? -14.144 -2.725 22.030 1.00 86.38 87 GLN A O 1
ATOM 703 N N . LYS A 1 88 ? -12.617 -1.099 22.186 1.00 88.25 88 LYS A N 1
ATOM 704 C CA . LYS A 1 88 ? -12.572 -1.115 23.661 1.00 88.25 88 LYS A CA 1
ATOM 705 C C . LYS A 1 88 ? -13.936 -0.825 24.285 1.00 88.25 88 LYS A C 1
ATOM 707 O O . LYS A 1 88 ? -14.285 -1.425 25.301 1.00 88.25 88 LYS A O 1
ATOM 712 N N . LEU A 1 89 ? -14.687 0.119 23.720 1.00 88.12 89 LEU A N 1
ATOM 713 C CA . LEU A 1 89 ? -16.011 0.483 24.213 1.00 88.12 89 LEU A CA 1
ATOM 714 C C . LEU A 1 89 ? -17.006 -0.672 24.031 1.00 88.12 89 LEU A C 1
ATOM 716 O O . LEU A 1 89 ? -17.789 -0.942 24.943 1.00 88.12 89 LEU A O 1
ATOM 720 N N . GLN A 1 90 ? -16.938 -1.395 22.915 1.00 83.88 90 GLN A N 1
ATOM 721 C CA . GLN A 1 90 ? -17.740 -2.599 22.685 1.00 83.88 90 GLN A CA 1
ATOM 722 C C . GLN A 1 90 ? -17.337 -3.744 23.620 1.00 83.88 90 GLN A C 1
ATOM 724 O O . GLN A 1 90 ? -18.200 -4.307 24.297 1.00 83.88 90 GLN A O 1
ATOM 729 N N . ASP A 1 91 ? -16.035 -4.004 23.756 1.00 85.25 91 ASP A N 1
ATOM 730 C CA . ASP A 1 91 ? -15.481 -5.035 24.644 1.00 85.25 91 ASP A CA 1
ATOM 731 C C . ASP A 1 91 ? -15.803 -4.772 26.124 1.00 85.25 91 ASP A C 1
ATOM 733 O O . ASP A 1 91 ? -15.901 -5.700 26.928 1.00 85.25 91 ASP A O 1
ATOM 737 N N . SER A 1 92 ? -16.012 -3.507 26.505 1.00 87.81 92 SER A N 1
ATOM 738 C CA . SER A 1 92 ? -16.374 -3.131 27.876 1.00 87.81 92 SER A CA 1
ATOM 739 C C . SER A 1 92 ? -17.782 -3.579 28.293 1.00 87.81 92 SER A C 1
ATOM 741 O O . SER A 1 92 ? -18.109 -3.545 29.481 1.00 87.81 92 SER A O 1
ATOM 743 N N . GLY A 1 93 ? -18.643 -3.952 27.338 1.00 82.44 93 GLY A N 1
ATOM 744 C CA . GLY A 1 93 ? -20.041 -4.307 27.595 1.00 82.44 93 GLY A CA 1
ATOM 745 C C . GLY A 1 93 ? -20.924 -3.136 28.052 1.00 82.44 93 GLY A C 1
ATOM 746 O O . GLY A 1 93 ? -22.089 -3.344 28.396 1.00 82.44 93 GLY A O 1
ATOM 747 N N . LEU A 1 94 ? -20.400 -1.902 28.055 1.00 83.56 94 LEU A N 1
ATOM 748 C CA . LEU A 1 94 ? -21.1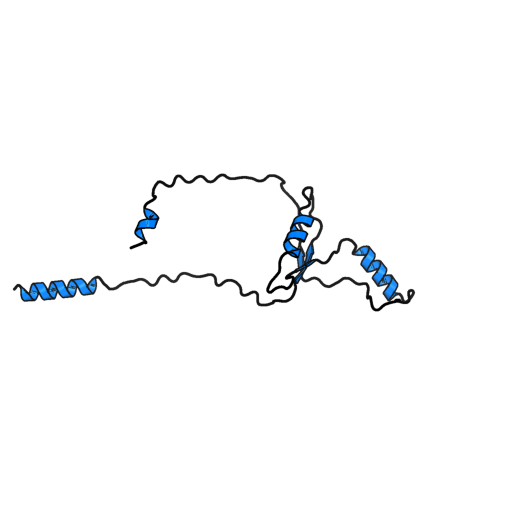32 -0.687 28.438 1.00 83.56 94 LEU A CA 1
ATOM 749 C C . LEU A 1 94 ? -22.108 -0.212 27.351 1.00 83.56 94 LEU A C 1
ATOM 751 O O . LEU A 1 94 ? -23.026 0.558 27.635 1.00 83.56 94 LEU A O 1
ATOM 755 N N . VAL A 1 95 ? -21.931 -0.682 26.114 1.00 82.56 95 VAL A N 1
ATOM 756 C CA . VAL A 1 95 ? -22.770 -0.343 24.961 1.00 82.56 95 VAL A CA 1
ATOM 757 C C . VAL A 1 95 ? -23.450 -1.607 24.442 1.00 82.56 95 VAL A C 1
ATOM 759 O O . VAL A 1 95 ? -22.808 -2.621 24.191 1.00 82.56 95 VAL A O 1
ATOM 762 N N . LYS A 1 96 ? -24.775 -1.555 24.263 1.00 71.31 96 LYS A N 1
ATOM 763 C CA . LYS A 1 96 ? -25.504 -2.597 23.530 1.00 71.31 96 LYS A CA 1
ATOM 764 C C . LYS A 1 96 ? -25.350 -2.337 22.037 1.00 71.31 96 LYS A C 1
ATOM 766 O O . LYS A 1 96 ? -25.932 -1.372 21.537 1.00 71.31 96 LYS A O 1
ATOM 771 N N . ASN A 1 97 ? -24.616 -3.203 21.341 1.00 66.81 97 ASN A N 1
ATOM 772 C CA . ASN A 1 97 ? -24.563 -3.183 19.882 1.00 66.81 97 ASN A CA 1
ATOM 773 C C . ASN A 1 97 ? -25.986 -3.307 19.318 1.00 66.81 97 ASN A C 1
ATOM 775 O O . ASN A 1 97 ? -26.730 -4.230 19.649 1.00 66.81 97 ASN A O 1
ATOM 779 N N . ARG A 1 98 ? -26.395 -2.314 18.518 1.00 64.50 98 ARG A N 1
ATOM 780 C CA . ARG A 1 98 ? -27.715 -2.259 17.862 1.00 64.50 98 ARG A CA 1
ATOM 781 C C . ARG A 1 98 ? -27.726 -2.926 16.478 1.00 64.50 98 ARG A C 1
ATOM 783 O O . ARG A 1 98 ? -28.740 -2.844 15.793 1.00 64.50 98 ARG A O 1
ATOM 790 N N . GLY A 1 99 ? -26.644 -3.599 16.093 1.00 64.06 99 GLY A N 1
ATOM 791 C CA . GLY A 1 99 ? -26.514 -4.360 14.850 1.00 64.06 99 GLY A CA 1
ATOM 792 C C . GLY A 1 99 ? -25.361 -5.365 14.923 1.00 64.06 99 GLY A C 1
ATOM 793 O O . GLY A 1 99 ? -24.587 -5.336 15.878 1.00 64.06 99 GLY A O 1
ATOM 794 N N . ASP A 1 100 ? -25.253 -6.222 13.907 1.00 60.72 100 ASP A N 1
ATOM 795 C CA . ASP A 1 100 ? -24.210 -7.257 13.758 1.00 60.72 100 ASP A CA 1
ATOM 796 C C . ASP A 1 100 ? -22.831 -6.687 13.350 1.00 60.72 100 ASP A C 1
ATOM 798 O O . ASP A 1 100 ? -21.948 -7.419 12.908 1.00 60.72 100 ASP A O 1
ATOM 802 N N . GLU A 1 101 ? -22.642 -5.368 13.438 1.00 64.69 101 GLU A N 1
ATOM 803 C CA . GLU A 1 101 ? -21.400 -4.708 13.041 1.00 64.69 101 GLU A CA 1
ATOM 804 C C . GLU A 1 101 ? -20.385 -4.772 14.188 1.00 64.69 101 GLU A C 1
ATOM 806 O O . GLU A 1 101 ? -20.499 -4.068 15.192 1.00 64.69 101 GLU A O 1
ATOM 811 N N . GLU A 1 102 ? -19.395 -5.649 14.032 1.00 67.12 102 GLU A N 1
ATOM 812 C CA . GLU A 1 102 ? -18.238 -5.764 14.916 1.00 67.12 102 GLU A CA 1
ATOM 813 C C . GLU A 1 102 ? -17.196 -4.708 14.527 1.00 67.12 102 GLU A C 1
ATOM 815 O O . GLU A 1 102 ? -16.715 -4.671 13.388 1.00 67.12 102 GLU A O 1
ATOM 820 N N . TYR A 1 103 ? -16.863 -3.814 15.461 1.00 71.81 103 TYR A N 1
ATOM 821 C CA . TYR A 1 103 ? -15.876 -2.768 15.221 1.00 71.81 103 TYR A CA 1
ATOM 822 C C . TYR A 1 103 ? -14.506 -3.289 15.637 1.00 71.81 103 TYR A C 1
ATOM 824 O O . TYR A 1 103 ? -14.237 -3.527 16.811 1.00 71.81 103 TYR A O 1
ATOM 832 N N . GLY A 1 104 ? -13.627 -3.463 14.655 1.00 72.62 104 GLY A N 1
ATOM 833 C CA . GLY A 1 104 ? -12.292 -3.988 14.887 1.00 72.62 104 GLY A CA 1
ATOM 834 C C . GLY A 1 104 ? -11.353 -3.727 13.721 1.00 72.62 104 GLY A C 1
ATOM 835 O O . GLY A 1 104 ? -11.752 -3.344 12.615 1.00 72.62 104 GLY A O 1
ATOM 836 N N . LEU A 1 105 ? -10.062 -3.928 13.973 1.00 79.06 105 LEU A N 1
ATOM 837 C CA . LEU A 1 105 ? -9.056 -3.833 12.926 1.00 79.06 105 LEU A CA 1
ATOM 838 C C . LEU A 1 105 ? -9.169 -5.037 11.993 1.00 79.06 105 LEU A C 1
ATOM 840 O O . LEU A 1 105 ? -8.897 -6.166 12.387 1.00 79.06 105 LEU A O 1
ATOM 844 N N . ARG A 1 106 ? -9.499 -4.775 10.727 1.00 78.50 106 ARG A N 1
ATOM 845 C CA . ARG A 1 106 ? -9.401 -5.791 9.677 1.00 78.50 106 ARG A CA 1
ATOM 846 C C . ARG A 1 106 ? -7.960 -6.253 9.517 1.00 78.50 106 ARG A C 1
ATOM 848 O O . ARG A 1 106 ? -7.029 -5.429 9.500 1.00 78.50 106 ARG A O 1
ATOM 855 N N . ASP A 1 107 ? -7.803 -7.558 9.337 1.00 79.50 107 ASP A N 1
ATOM 856 C CA . ASP A 1 107 ? -6.543 -8.146 8.916 1.00 79.50 107 ASP A CA 1
ATOM 857 C C . ASP A 1 107 ? -6.087 -7.536 7.586 1.00 79.50 107 ASP A C 1
ATOM 859 O O . ASP A 1 107 ? -6.871 -7.012 6.797 1.00 79.50 107 ASP A O 1
ATOM 863 N N . ILE A 1 108 ? -4.771 -7.498 7.382 1.00 84.62 108 ILE A N 1
ATOM 864 C CA . ILE A 1 108 ? -4.184 -7.066 6.115 1.00 84.62 108 ILE A CA 1
ATOM 865 C C . ILE A 1 108 ? -3.023 -7.980 5.765 1.00 84.62 108 ILE A C 1
ATOM 867 O O . ILE A 1 108 ? -2.240 -8.383 6.624 1.00 84.62 108 ILE A O 1
ATOM 871 N N . SER A 1 109 ? -2.865 -8.243 4.475 1.00 85.38 109 SER A N 1
ATOM 872 C CA . SER A 1 109 ? -1.747 -9.031 3.956 1.00 85.38 109 SER A CA 1
ATOM 873 C C . SER A 1 109 ? -0.446 -8.228 3.878 1.00 85.38 109 SER A C 1
ATOM 875 O O . SER A 1 109 ? 0.643 -8.792 3.959 1.00 85.38 109 SER A O 1
ATOM 877 N N . SER A 1 110 ? -0.533 -6.907 3.675 1.00 86.38 110 SER A N 1
ATOM 878 C CA . SER A 1 110 ? 0.646 -6.066 3.455 1.00 86.38 110 SER A CA 1
ATOM 879 C C . SER A 1 110 ? 0.397 -4.578 3.702 1.00 86.38 110 SER A C 1
ATOM 881 O O . SER A 1 110 ? -0.727 -4.079 3.593 1.00 86.38 110 SER A O 1
ATOM 883 N N . ILE A 1 111 ? 1.482 -3.862 4.019 1.00 88.81 111 ILE A N 1
ATOM 884 C CA . ILE A 1 111 ? 1.509 -2.407 4.201 1.00 88.81 111 ILE A CA 1
ATOM 885 C C . ILE A 1 111 ? 2.466 -1.799 3.179 1.00 88.81 111 ILE A C 1
ATOM 887 O O . ILE A 1 111 ? 3.646 -2.148 3.138 1.00 88.81 111 ILE A O 1
ATOM 891 N N . ILE A 1 112 ? 1.976 -0.839 2.401 1.00 89.69 112 ILE A N 1
ATOM 892 C CA . ILE A 1 112 ? 2.791 -0.013 1.510 1.00 89.69 112 ILE A CA 1
ATOM 893 C C . ILE A 1 112 ? 3.075 1.307 2.223 1.00 89.69 112 ILE A C 1
ATOM 895 O O . ILE A 1 112 ? 2.159 2.005 2.652 1.00 89.69 112 ILE A O 1
ATOM 899 N N . SER A 1 113 ? 4.351 1.659 2.359 1.00 90.25 113 SER A N 1
ATOM 900 C CA . SER A 1 113 ? 4.782 2.910 2.986 1.00 90.25 113 SER A CA 1
ATOM 901 C C . SER A 1 113 ? 6.071 3.420 2.346 1.00 90.25 113 SER A C 1
ATOM 903 O O . SER A 1 113 ? 6.783 2.675 1.671 1.00 90.25 113 SER A O 1
ATOM 905 N N . GLY A 1 114 ? 6.390 4.699 2.545 1.00 89.56 114 GLY A N 1
ATOM 906 C CA . GLY A 1 114 ? 7.628 5.254 2.012 1.00 89.56 114 GLY A CA 1
ATOM 907 C C . GLY A 1 114 ? 7.831 6.737 2.289 1.00 89.56 114 GLY A C 1
ATOM 908 O O . GLY A 1 114 ? 7.080 7.381 3.022 1.00 89.56 114 GLY A O 1
ATOM 909 N N . LYS A 1 115 ? 8.883 7.287 1.681 1.00 91.25 115 LYS A N 1
ATOM 910 C CA . LYS A 1 115 ? 9.235 8.710 1.721 1.00 91.25 115 LYS A CA 1
ATOM 911 C C . LYS A 1 115 ? 9.556 9.190 0.313 1.00 91.25 115 LYS A C 1
ATOM 913 O O . LYS A 1 115 ? 10.332 8.550 -0.391 1.00 91.25 115 LYS A O 1
ATOM 918 N N . ILE A 1 116 ? 9.034 10.352 -0.060 1.00 88.31 116 ILE A N 1
ATOM 919 C CA . ILE A 1 116 ? 9.404 11.027 -1.302 1.00 88.31 116 ILE A CA 1
ATOM 920 C C . ILE A 1 116 ? 10.721 11.773 -1.067 1.00 88.31 116 ILE A C 1
ATOM 922 O O . ILE A 1 116 ? 10.807 12.709 -0.268 1.00 88.31 116 ILE A O 1
ATOM 926 N N . THR A 1 117 ? 11.780 11.307 -1.730 1.00 85.75 117 THR A N 1
ATOM 927 C CA . THR A 1 117 ? 13.143 11.848 -1.606 1.00 85.75 117 THR A CA 1
ATOM 928 C C . THR A 1 117 ? 13.420 12.963 -2.608 1.00 85.75 117 THR A C 1
ATOM 930 O O . THR A 1 117 ? 14.121 13.917 -2.282 1.00 85.75 117 THR A O 1
ATOM 933 N N . THR A 1 118 ? 12.849 12.884 -3.810 1.00 78.69 118 THR A N 1
ATOM 934 C CA . THR A 1 118 ? 13.037 13.870 -4.879 1.00 78.69 118 THR A CA 1
ATOM 935 C C . THR A 1 118 ? 11.748 14.062 -5.664 1.00 78.69 118 THR A C 1
ATOM 937 O O . THR A 1 118 ? 11.098 13.083 -6.020 1.00 78.69 118 THR A O 1
ATOM 940 N N . LYS A 1 119 ? 11.408 15.311 -5.995 1.00 67.12 119 LYS A N 1
ATOM 941 C CA . LYS A 1 119 ? 10.249 15.651 -6.845 1.00 67.12 119 LYS A CA 1
ATOM 942 C C . LYS A 1 119 ? 10.618 15.814 -8.326 1.00 67.12 119 LYS A C 1
ATOM 944 O O . LYS A 1 119 ? 9.765 16.098 -9.159 1.00 67.12 119 LYS A O 1
ATOM 949 N N . THR A 1 120 ? 11.899 15.683 -8.660 1.00 68.44 120 THR A N 1
ATOM 950 C CA . THR A 1 120 ? 12.446 15.991 -9.982 1.00 68.44 120 THR A CA 1
ATOM 951 C C . THR A 1 120 ? 12.559 14.744 -10.851 1.00 68.44 120 THR A C 1
ATOM 953 O O . THR A 1 120 ? 13.277 13.797 -10.534 1.00 68.44 120 THR A O 1
ATOM 956 N N . LYS A 1 121 ? 11.892 14.770 -12.008 1.00 61.62 121 LYS A N 1
ATOM 957 C CA . LYS A 1 121 ? 12.041 13.764 -13.063 1.00 61.62 121 LYS A CA 1
ATOM 958 C C . LYS A 1 121 ? 13.401 13.953 -13.743 1.00 61.62 121 LYS A C 1
ATOM 960 O O . LYS A 1 121 ? 13.537 14.790 -14.637 1.00 61.62 121 LYS A O 1
ATOM 965 N N . LYS A 1 122 ? 14.424 13.191 -13.340 1.00 58.91 122 LYS A N 1
ATOM 966 C CA . LYS A 1 122 ? 15.673 13.101 -14.117 1.00 58.91 122 LYS A CA 1
ATOM 967 C C . LYS A 1 122 ? 15.354 12.425 -15.449 1.00 58.91 122 LYS A C 1
ATOM 969 O O . LYS A 1 122 ? 15.208 11.212 -15.522 1.00 58.91 122 LYS A O 1
ATOM 974 N N . THR A 1 123 ? 15.201 13.227 -16.496 1.00 63.06 123 THR A N 1
ATOM 975 C CA . THR A 1 123 ? 14.968 12.726 -17.851 1.00 63.06 123 THR A CA 1
ATOM 976 C C . THR A 1 123 ? 16.326 12.538 -18.516 1.00 63.06 123 THR A C 1
ATOM 978 O O . THR A 1 123 ? 16.919 13.508 -18.982 1.00 63.06 123 THR A O 1
ATOM 981 N N . SER A 1 124 ? 16.848 11.311 -18.545 1.00 62.09 124 SER A N 1
ATOM 982 C CA . SER A 1 124 ? 17.965 10.979 -19.429 1.00 62.09 124 SER A CA 1
ATOM 983 C C . SER A 1 124 ? 17.406 10.761 -20.835 1.00 62.09 124 SER A C 1
ATOM 985 O O . SER A 1 124 ? 16.612 9.857 -21.083 1.00 62.09 124 SER A O 1
ATOM 987 N N . LYS A 1 125 ? 17.773 11.633 -21.775 1.00 67.06 125 LYS A N 1
ATOM 988 C CA . LYS A 1 125 ? 17.488 11.406 -23.194 1.00 67.06 125 LYS A CA 1
ATOM 989 C C . LYS A 1 125 ? 18.600 10.516 -2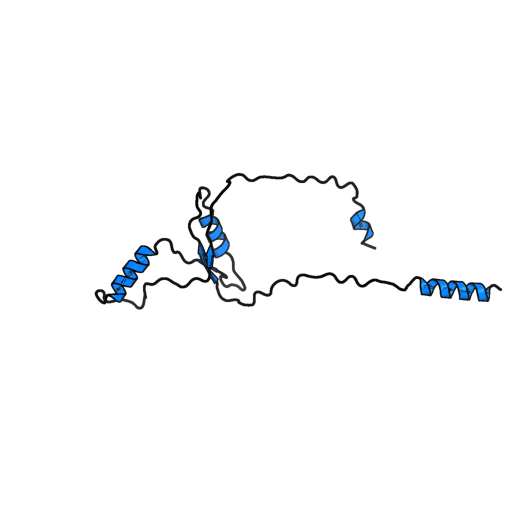3.738 1.00 67.06 125 LYS A C 1
ATOM 991 O O . LYS A 1 125 ? 19.715 10.988 -23.928 1.00 67.06 125 LYS A O 1
ATOM 996 N N . TYR A 1 126 ? 18.308 9.238 -23.955 1.00 68.12 126 TYR A N 1
ATOM 997 C CA . TYR A 1 126 ? 19.192 8.354 -24.709 1.00 68.12 126 TYR A CA 1
ATOM 998 C C . TYR A 1 126 ? 18.898 8.541 -26.200 1.00 68.12 126 TYR A C 1
ATOM 1000 O O . TYR A 1 126 ? 17.778 8.297 -26.650 1.00 68.12 126 TYR A O 1
ATOM 1008 N N . LYS A 1 127 ? 19.884 9.034 -26.952 1.00 68.31 127 LYS A N 1
ATOM 1009 C CA . LYS A 1 127 ? 19.879 9.016 -28.416 1.00 68.31 127 LYS A CA 1
ATOM 1010 C C . LYS A 1 127 ? 20.980 8.061 -28.855 1.00 68.31 127 LYS A C 1
ATOM 1012 O O . LYS A 1 127 ? 22.138 8.274 -28.515 1.00 68.31 127 LYS A O 1
ATOM 1017 N N . GLU A 1 128 ? 20.602 7.032 -29.594 1.00 69.75 128 GLU A N 1
ATOM 1018 C CA . GLU A 1 128 ? 21.526 6.145 -30.292 1.00 69.75 128 GLU A CA 1
ATOM 1019 C C . GLU A 1 128 ? 21.424 6.463 -31.782 1.00 69.75 128 GLU A C 1
ATOM 1021 O O . GLU A 1 128 ? 20.339 6.371 -32.365 1.00 69.75 128 GLU A O 1
ATOM 1026 N N . GLU A 1 129 ? 22.530 6.867 -32.403 1.00 68.12 129 GLU A N 1
ATOM 1027 C CA . GLU A 1 129 ? 22.597 6.957 -33.858 1.00 68.12 129 GLU A CA 1
ATOM 1028 C C . GLU A 1 129 ? 22.709 5.542 -34.422 1.00 68.12 129 GLU A C 1
ATOM 1030 O O . GLU A 1 129 ? 23.756 4.897 -34.369 1.00 68.12 129 GLU A O 1
ATOM 1035 N N . ARG A 1 130 ? 21.594 5.027 -34.943 1.00 65.00 130 ARG A N 1
ATOM 1036 C CA . ARG A 1 130 ? 21.574 3.731 -35.619 1.00 65.00 130 ARG A CA 1
ATOM 1037 C C . ARG A 1 130 ? 22.188 3.892 -37.006 1.00 65.00 130 ARG A C 1
ATOM 1039 O O . ARG A 1 130 ? 21.529 4.351 -37.929 1.00 65.00 130 ARG A O 1
ATOM 1046 N N . THR A 1 131 ? 23.450 3.504 -37.150 1.00 64.38 131 THR A N 1
ATOM 1047 C CA . THR A 1 131 ? 24.174 3.495 -38.436 1.00 64.38 131 THR A CA 1
ATOM 1048 C C . THR A 1 131 ? 24.028 2.180 -39.207 1.00 64.38 131 THR A C 1
ATOM 1050 O O . THR A 1 131 ? 24.503 2.076 -40.332 1.00 64.38 131 THR A O 1
ATOM 1053 N N . ASN A 1 132 ? 23.354 1.171 -38.643 1.00 62.62 132 ASN A N 1
ATOM 1054 C CA . ASN A 1 132 ? 23.205 -0.147 -39.263 1.00 62.62 132 ASN A CA 1
ATOM 1055 C C . ASN A 1 132 ? 21.731 -0.578 -39.325 1.00 62.62 132 ASN A C 1
ATOM 1057 O O . ASN A 1 132 ? 21.248 -1.337 -38.482 1.00 62.62 132 ASN A O 1
ATOM 1061 N N . TYR A 1 133 ? 21.017 -0.060 -40.327 1.00 61.53 133 TYR A N 1
ATOM 1062 C CA . TYR A 1 133 ? 19.608 -0.374 -40.598 1.00 61.53 133 TYR A CA 1
ATOM 1063 C C . TYR A 1 133 ? 19.398 -1.804 -41.138 1.00 61.53 133 TYR A C 1
ATOM 1065 O O . TYR A 1 133 ? 18.301 -2.349 -41.026 1.00 61.53 133 TYR A O 1
ATOM 1073 N N . ASP A 1 134 ? 20.454 -2.459 -41.626 1.00 60.50 134 ASP A N 1
ATOM 1074 C CA . ASP A 1 134 ? 20.371 -3.769 -42.290 1.00 60.50 134 ASP A CA 1
ATOM 1075 C C . ASP A 1 134 ? 20.484 -4.966 -41.336 1.00 60.50 134 ASP A C 1
ATOM 1077 O O . ASP A 1 134 ? 20.315 -6.122 -41.740 1.00 60.50 134 ASP A O 1
ATOM 1081 N N . LYS A 1 135 ? 20.735 -4.726 -40.042 1.00 58.88 135 LYS A N 1
ATOM 1082 C CA . LYS A 1 135 ? 20.913 -5.804 -39.056 1.00 58.88 135 LYS A CA 1
ATOM 1083 C C . LYS A 1 135 ? 19.652 -6.663 -38.883 1.00 58.88 135 LYS A C 1
ATOM 1085 O O . LYS A 1 135 ? 19.777 -7.849 -38.591 1.00 58.88 135 LYS A O 1
ATOM 1090 N N . CYS A 1 136 ? 18.464 -6.094 -39.101 1.00 58.22 136 CYS A N 1
ATOM 1091 C CA . CYS A 1 136 ? 17.183 -6.802 -38.983 1.00 58.22 136 CYS A CA 1
ATOM 1092 C C . CYS A 1 136 ? 16.772 -7.540 -40.269 1.00 58.22 136 CYS A C 1
ATOM 1094 O O . CYS A 1 136 ? 16.074 -8.546 -40.192 1.00 58.22 136 CYS A O 1
ATOM 1096 N N . ILE A 1 137 ? 17.230 -7.093 -41.443 1.00 60.25 137 ILE A N 1
ATOM 1097 C CA . ILE A 1 137 ? 16.883 -7.713 -42.736 1.00 60.25 137 ILE A CA 1
ATOM 1098 C C . ILE A 1 137 ? 17.652 -9.031 -42.932 1.00 60.25 137 ILE A C 1
ATOM 1100 O O . ILE A 1 137 ? 17.166 -9.955 -43.582 1.00 60.25 137 ILE A O 1
ATOM 1104 N N . LYS A 1 138 ? 18.817 -9.173 -42.286 1.00 56.34 138 LYS A N 1
ATOM 1105 C CA . LYS A 1 138 ? 19.647 -10.389 -42.332 1.00 56.34 138 LYS A CA 1
ATOM 1106 C C . LYS A 1 138 ? 19.012 -11.646 -41.726 1.00 56.34 138 LYS A C 1
ATOM 1108 O O . LYS A 1 138 ? 19.518 -12.729 -41.990 1.00 56.34 138 LYS A O 1
ATOM 1113 N N . TYR A 1 139 ? 17.942 -11.512 -40.943 1.00 55.69 139 TYR A N 1
ATOM 1114 C CA . TYR A 1 139 ? 17.261 -12.637 -40.287 1.00 55.69 139 TYR A CA 1
ATOM 1115 C C . TYR A 1 139 ? 15.890 -12.963 -40.902 1.00 55.69 139 TYR A C 1
ATOM 1117 O O . TYR A 1 139 ? 15.188 -13.828 -40.392 1.00 55.69 139 TYR A O 1
ATOM 1125 N N . SER A 1 140 ? 15.500 -12.275 -41.983 1.00 53.19 140 SER A N 1
ATOM 1126 C CA . SER A 1 140 ? 14.205 -12.459 -42.657 1.00 53.19 140 SER A CA 1
ATOM 1127 C C . SER A 1 140 ? 14.266 -13.418 -43.857 1.00 53.19 140 SER A C 1
ATOM 1129 O O . SER A 1 140 ? 13.342 -13.422 -44.675 1.00 53.19 140 SER A O 1
ATOM 1131 N N . LYS A 1 141 ? 15.340 -14.196 -44.013 1.00 45.50 141 LYS A N 1
ATOM 1132 C CA . LYS A 1 141 ? 15.510 -15.103 -45.150 1.00 45.50 141 LYS A CA 1
ATOM 1133 C C . LYS A 1 141 ? 15.852 -16.507 -44.691 1.00 45.50 141 LYS A C 1
ATOM 1135 O O . LYS A 1 141 ? 16.694 -16.614 -43.773 1.00 45.50 141 LYS A O 1
#

Foldseek 3Di:
DVVVVVVVVVVVVVVVPDDDDDDPDPDPDPPPPPDQDQAEEEEDDAAPDPPPVSVVVVVVQQPDDDPNHRNYDYDYCPPVVVLVVVQVCVVVVVDDPPDPDRRHD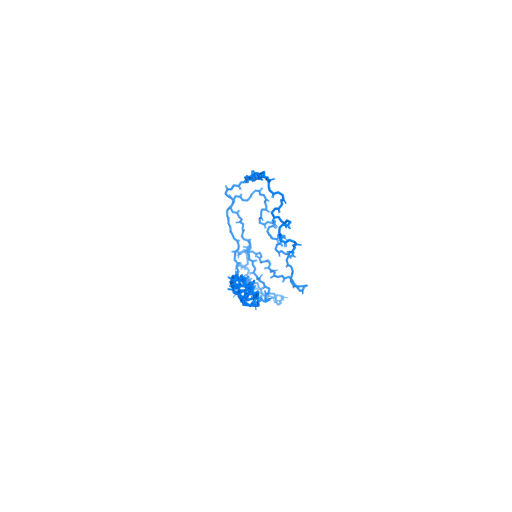DDGPYYHYYYDPDPDDPDDDDDDDPPCPCPVVVPVD